Protein AF-A0A6M7W572-F1 (afdb_monomer_lite)

Sequence (128 aa):
MRFRAWISFLIFIGSYLPLSLILLAQNYDYSSIGNPICWAFWKPTCTIPFKNPWFATGIFLLCLVCFVLTLVLLAALRPYTPITVRSASHVPADLMNYSLPYVVSFMSIDYQDTGKFIGFLIFLAWMF

Structure (mmCIF, N/CA/C/O backbone):
data_AF-A0A6M7W572-F1
#
_entry.id   AF-A0A6M7W572-F1
#
loop_
_atom_site.group_PDB
_atom_site.id
_atom_site.type_symbol
_atom_site.label_atom_id
_atom_site.label_alt_id
_atom_site.label_comp_id
_atom_site.label_asym_id
_atom_site.label_entity_id
_atom_site.label_seq_id
_atom_site.pdbx_PDB_ins_code
_atom_site.Cartn_x
_atom_site.Cartn_y
_atom_site.Cartn_z
_atom_site.occupancy
_atom_site.B_iso_or_equiv
_atom_site.auth_seq_id
_atom_site.auth_comp_id
_atom_site.auth_asym_id
_atom_site.auth_atom_id
_atom_site.pdbx_PDB_model_num
ATOM 1 N N . MET A 1 1 ? -7.931 0.580 25.118 1.00 52.00 1 MET A N 1
ATOM 2 C CA . MET A 1 1 ? -7.537 -0.840 24.976 1.00 52.00 1 MET A CA 1
ATOM 3 C C . MET A 1 1 ? -6.015 -0.904 24.967 1.00 52.00 1 MET A C 1
ATOM 5 O O . MET A 1 1 ? -5.421 -0.139 24.222 1.00 52.00 1 MET A O 1
ATOM 9 N N . ARG A 1 2 ? -5.368 -1.723 25.808 1.00 51.56 2 ARG A N 1
ATOM 10 C CA . ARG A 1 2 ? -3.911 -1.938 25.728 1.00 51.56 2 ARG A CA 1
ATOM 11 C C . ARG A 1 2 ? -3.666 -3.180 24.877 1.00 51.56 2 ARG A C 1
ATOM 13 O O . ARG A 1 2 ? -3.792 -4.295 25.374 1.00 51.56 2 ARG A O 1
ATOM 20 N N . PHE A 1 3 ? -3.389 -2.991 23.590 1.00 66.25 3 PHE A N 1
ATOM 21 C CA . PHE A 1 3 ? -2.951 -4.093 22.738 1.00 66.25 3 PHE A CA 1
ATOM 22 C C . PHE A 1 3 ? -1.594 -4.606 23.235 1.00 66.25 3 PHE A C 1
ATOM 24 O O . PHE A 1 3 ? -0.748 -3.826 23.676 1.00 66.25 3 PHE A O 1
ATOM 31 N N . ARG A 1 4 ? -1.385 -5.928 23.197 1.00 83.19 4 ARG A N 1
ATOM 32 C CA . ARG A 1 4 ? -0.051 -6.506 23.429 1.00 83.19 4 ARG A CA 1
ATOM 33 C C . ARG A 1 4 ? 0.886 -5.946 22.355 1.00 83.19 4 ARG A C 1
ATOM 35 O O . ARG A 1 4 ? 0.474 -5.852 21.202 1.00 83.19 4 ARG A O 1
ATOM 42 N N . ALA A 1 5 ? 2.127 -5.617 22.716 1.00 85.44 5 ALA A N 1
ATOM 43 C CA . ALA A 1 5 ? 3.077 -4.934 21.828 1.00 85.44 5 ALA A CA 1
ATOM 44 C C . ALA A 1 5 ? 3.204 -5.588 20.434 1.00 85.44 5 ALA A C 1
ATOM 46 O O . ALA A 1 5 ? 3.224 -4.892 19.425 1.00 85.44 5 ALA A O 1
ATOM 47 N N . TRP A 1 6 ? 3.178 -6.923 20.372 1.00 86.44 6 TRP A N 1
ATOM 48 C CA . TRP A 1 6 ? 3.211 -7.689 19.122 1.00 86.44 6 TRP A CA 1
ATOM 49 C C . TRP A 1 6 ? 2.018 -7.440 18.192 1.00 86.44 6 TRP A C 1
ATOM 51 O O . TRP A 1 6 ? 2.184 -7.386 16.979 1.00 86.44 6 TRP A O 1
ATOM 61 N N . ILE A 1 7 ? 0.821 -7.257 18.752 1.00 86.50 7 ILE A N 1
ATOM 62 C CA . ILE A 1 7 ? -0.394 -6.983 17.975 1.00 86.50 7 ILE A CA 1
ATOM 63 C C . ILE A 1 7 ? -0.325 -5.563 17.414 1.00 86.50 7 ILE A C 1
ATOM 65 O O . ILE A 1 7 ? -0.605 -5.356 16.238 1.00 86.50 7 ILE A O 1
ATOM 69 N N . SER A 1 8 ? 0.119 -4.597 18.225 1.00 86.12 8 SER A N 1
ATOM 70 C CA . SER A 1 8 ? 0.339 -3.223 17.762 1.00 86.12 8 SER A CA 1
ATOM 71 C C . SER A 1 8 ? 1.349 -3.167 16.616 1.00 86.12 8 SER A C 1
ATOM 73 O O . SER A 1 8 ? 1.136 -2.440 15.653 1.00 86.12 8 SER A O 1
ATOM 75 N N . PHE A 1 9 ? 2.419 -3.962 16.691 1.00 89.06 9 PHE A N 1
ATOM 76 C CA . PHE A 1 9 ? 3.428 -4.049 15.637 1.00 89.06 9 PHE A CA 1
ATOM 77 C C . PHE A 1 9 ? 2.877 -4.657 14.337 1.00 89.06 9 PHE A C 1
ATOM 79 O O . PHE A 1 9 ? 3.126 -4.127 13.258 1.00 89.06 9 PHE A O 1
ATOM 86 N N . LEU A 1 10 ? 2.075 -5.723 14.434 1.00 88.62 10 LEU A N 1
ATOM 87 C CA . LEU A 1 10 ? 1.384 -6.329 13.288 1.00 88.62 10 LEU A CA 1
ATOM 88 C C . LEU A 1 10 ? 0.446 -5.339 12.586 1.00 88.62 10 LEU A C 1
ATOM 90 O O . LEU A 1 10 ? 0.495 -5.211 11.363 1.00 88.62 10 LEU A O 1
ATOM 94 N N . ILE A 1 11 ? -0.367 -4.617 13.362 1.00 89.06 11 ILE A N 1
ATOM 95 C CA . ILE A 1 11 ? -1.278 -3.588 12.839 1.00 89.06 11 ILE A CA 1
ATOM 96 C C . ILE A 1 11 ? -0.476 -2.461 12.185 1.00 89.06 11 ILE A C 1
ATOM 98 O O . ILE A 1 11 ? -0.818 -2.017 11.090 1.00 89.06 11 ILE A O 1
ATOM 102 N N . PHE A 1 12 ? 0.613 -2.031 12.829 1.00 90.19 12 PHE A N 1
ATOM 103 C CA . PHE A 1 12 ? 1.499 -1.003 12.298 1.00 90.19 12 PHE A CA 1
ATOM 104 C C . PHE A 1 12 ? 2.064 -1.415 10.937 1.00 90.19 12 PHE A C 1
ATOM 106 O O . PHE A 1 12 ? 1.848 -0.693 9.970 1.00 90.19 12 PHE A O 1
ATOM 113 N N . ILE A 1 13 ? 2.676 -2.597 10.808 1.00 91.81 13 ILE A N 1
ATOM 114 C CA . ILE A 1 13 ? 3.203 -3.085 9.520 1.00 91.81 13 ILE A CA 1
ATOM 115 C C . ILE A 1 13 ? 2.102 -3.196 8.461 1.00 91.81 13 ILE A C 1
ATOM 117 O O . ILE A 1 13 ? 2.304 -2.769 7.324 1.00 91.81 13 ILE A O 1
ATOM 121 N N . GLY A 1 14 ? 0.936 -3.739 8.823 1.00 90.19 14 GLY A N 1
ATOM 122 C CA . GLY A 1 14 ? -0.197 -3.849 7.902 1.00 90.19 14 GLY A CA 1
ATOM 123 C C . GLY A 1 14 ? -0.689 -2.488 7.395 1.00 90.19 14 GLY A C 1
ATOM 124 O O . GLY A 1 14 ? -1.082 -2.373 6.238 1.00 90.19 14 GLY A O 1
ATOM 125 N N . SER A 1 15 ? -0.607 -1.435 8.216 1.00 89.00 15 SER A N 1
ATOM 126 C CA . SER A 1 15 ? -1.035 -0.081 7.832 1.00 89.00 15 SER A CA 1
ATOM 127 C C . SER A 1 15 ? -0.161 0.577 6.753 1.00 89.00 15 SER A C 1
ATOM 129 O O . SER A 1 15 ? -0.635 1.473 6.059 1.00 89.00 15 SER A O 1
ATOM 131 N N . TYR A 1 16 ? 1.074 0.099 6.544 1.00 89.88 16 TYR A N 1
ATOM 132 C CA . TYR A 1 16 ? 1.969 0.573 5.474 1.00 89.88 16 TYR A CA 1
ATOM 133 C C . TYR A 1 16 ? 1.761 -0.138 4.130 1.00 89.88 16 TYR A C 1
ATOM 135 O O . TYR A 1 16 ? 2.508 0.115 3.184 1.00 89.88 16 TYR A O 1
ATOM 143 N N . LEU A 1 17 ? 0.737 -0.987 4.001 1.00 89.69 17 LEU A N 1
ATOM 144 C CA . LEU A 1 17 ? 0.346 -1.603 2.732 1.00 89.69 17 LEU A CA 1
ATOM 145 C C . LEU A 1 17 ? 0.228 -0.598 1.559 1.00 89.69 17 LEU A C 1
ATOM 147 O O . LEU A 1 17 ? 0.890 -0.847 0.548 1.00 89.69 17 LEU A O 1
ATOM 151 N N . PRO A 1 18 ? -0.514 0.529 1.651 1.00 86.31 18 PRO A N 1
ATOM 152 C CA . PRO A 1 18 ? -0.595 1.509 0.560 1.00 86.31 18 PRO A CA 1
ATOM 153 C C . PRO A 1 18 ? 0.778 2.008 0.109 1.00 86.31 18 PRO A C 1
ATOM 155 O O . PRO A 1 18 ? 1.067 2.068 -1.083 1.00 86.31 18 PRO A O 1
ATOM 158 N N . LEU A 1 19 ? 1.662 2.300 1.063 1.00 85.56 19 LEU A N 1
ATOM 159 C CA . LEU A 1 19 ? 3.019 2.747 0.772 1.00 85.56 19 LEU A CA 1
ATOM 160 C C . LEU A 1 19 ? 3.846 1.638 0.105 1.00 85.56 19 LEU A C 1
ATOM 162 O O . LEU A 1 19 ? 4.538 1.897 -0.878 1.00 85.56 19 LEU A O 1
ATOM 166 N N . SER A 1 20 ? 3.737 0.396 0.583 1.00 88.50 20 SER A N 1
ATOM 167 C CA . SER A 1 20 ? 4.415 -0.752 -0.033 1.00 88.50 20 SER A CA 1
ATOM 168 C C . SER A 1 20 ? 3.950 -1.005 -1.475 1.00 88.50 20 SER A C 1
ATOM 170 O O . SER A 1 20 ? 4.768 -1.339 -2.330 1.00 88.50 20 SER A O 1
ATOM 172 N N . LEU A 1 21 ? 2.665 -0.778 -1.767 1.00 88.75 21 LEU A N 1
ATOM 173 C CA . LEU A 1 21 ? 2.089 -0.893 -3.106 1.00 88.75 21 LEU A CA 1
ATOM 174 C C . LEU A 1 21 ? 2.623 0.200 -4.042 1.00 88.75 21 LEU A C 1
ATOM 176 O O . LEU A 1 21 ? 3.000 -0.093 -5.176 1.00 88.75 21 LEU A O 1
ATOM 180 N N . ILE A 1 22 ? 2.713 1.443 -3.559 1.00 86.94 22 ILE A N 1
ATOM 181 C CA . ILE A 1 22 ? 3.298 2.561 -4.312 1.00 86.94 22 ILE A CA 1
ATOM 182 C C . ILE A 1 22 ? 4.765 2.267 -4.653 1.00 86.94 22 ILE A C 1
ATOM 184 O O . ILE A 1 22 ? 5.175 2.429 -5.802 1.00 86.94 22 ILE A O 1
ATOM 188 N N . LEU A 1 23 ? 5.554 1.790 -3.685 1.00 85.25 23 LEU A N 1
ATOM 189 C CA . LEU A 1 23 ? 6.956 1.422 -3.912 1.00 85.25 23 LEU A CA 1
ATOM 190 C C . LEU A 1 23 ? 7.098 0.257 -4.899 1.00 85.25 23 LEU A C 1
ATOM 192 O O . LEU A 1 23 ? 7.996 0.277 -5.740 1.00 85.25 23 LEU A O 1
ATOM 196 N N . LEU A 1 24 ? 6.206 -0.736 -4.832 1.00 85.94 24 LEU A N 1
ATOM 197 C CA . LEU A 1 24 ? 6.180 -1.849 -5.781 1.00 85.94 24 LEU A CA 1
ATOM 198 C C . LEU A 1 24 ? 5.931 -1.353 -7.211 1.00 85.94 24 LEU A C 1
ATOM 200 O O . LEU A 1 24 ? 6.652 -1.747 -8.127 1.00 85.94 24 LEU A O 1
ATOM 204 N N . ALA A 1 25 ? 4.960 -0.455 -7.391 1.00 85.31 25 ALA A N 1
ATOM 205 C CA . ALA A 1 25 ? 4.639 0.131 -8.689 1.00 85.31 25 ALA A CA 1
ATOM 206 C C . ALA A 1 25 ? 5.768 1.023 -9.235 1.00 85.31 25 ALA A C 1
ATOM 208 O O . ALA A 1 25 ? 6.043 0.997 -10.434 1.00 85.31 25 ALA A O 1
ATOM 209 N N . GLN A 1 26 ? 6.460 1.773 -8.374 1.00 82.31 26 GLN A N 1
ATOM 210 C CA . GLN A 1 26 ? 7.621 2.583 -8.770 1.00 82.31 26 GLN A CA 1
ATOM 211 C C . GLN A 1 26 ? 8.856 1.737 -9.115 1.00 82.31 26 GLN A C 1
ATOM 213 O O . GLN A 1 26 ? 9.671 2.137 -9.945 1.00 82.31 26 GLN A O 1
ATOM 218 N N . ASN A 1 27 ? 9.017 0.572 -8.484 1.00 83.56 27 ASN A N 1
ATOM 219 C CA . ASN A 1 27 ? 10.155 -0.322 -8.715 1.00 83.56 27 ASN A CA 1
ATOM 220 C C . ASN A 1 27 ? 10.008 -1.181 -9.984 1.00 83.56 27 ASN A C 1
ATOM 222 O O . ASN A 1 27 ? 10.957 -1.871 -10.369 1.00 83.56 27 ASN A O 1
ATOM 226 N N . TYR A 1 28 ? 8.829 -1.166 -10.608 1.00 81.50 28 TYR A N 1
ATOM 227 C CA . TYR A 1 28 ? 8.569 -1.862 -11.859 1.00 81.50 28 TYR A CA 1
ATOM 228 C C . TYR A 1 28 ? 9.347 -1.216 -13.013 1.00 81.50 28 TYR A C 1
ATOM 230 O O . TYR A 1 28 ? 9.378 0.008 -13.156 1.00 81.50 28 TYR A O 1
ATOM 238 N N . ASP A 1 29 ? 10.000 -2.035 -13.833 1.00 77.19 29 ASP A N 1
ATOM 239 C CA . ASP A 1 29 ? 10.724 -1.558 -15.007 1.00 77.19 29 ASP A CA 1
ATOM 240 C C . ASP A 1 29 ? 9.791 -1.473 -16.222 1.00 77.19 29 ASP A C 1
ATOM 242 O O . ASP A 1 29 ? 9.542 -2.449 -16.933 1.00 77.19 29 ASP A O 1
ATOM 246 N N . TYR A 1 30 ? 9.284 -0.265 -16.467 1.00 73.44 30 TYR A N 1
ATOM 247 C CA . TYR A 1 30 ? 8.365 0.038 -17.566 1.00 73.44 30 TYR A CA 1
ATOM 248 C C . TYR A 1 30 ? 8.996 -0.117 -18.955 1.00 73.44 30 TYR A C 1
ATOM 250 O O . TYR A 1 30 ? 8.264 -0.277 -19.931 1.00 73.44 30 TYR A O 1
ATOM 258 N N . SER A 1 31 ? 10.331 -0.148 -19.062 1.00 69.62 31 SER A N 1
ATOM 259 C CA . SER A 1 31 ? 11.018 -0.401 -20.337 1.00 69.62 31 SER A CA 1
ATOM 260 C C . SER A 1 31 ? 10.865 -1.851 -20.822 1.00 69.62 31 SER A C 1
ATOM 262 O O . SER A 1 31 ? 10.992 -2.128 -22.014 1.00 69.62 31 SER A O 1
ATOM 264 N N . SER A 1 32 ? 10.509 -2.768 -19.915 1.00 64.19 32 SER A N 1
ATOM 265 C CA . SER A 1 32 ? 10.387 -4.207 -20.170 1.00 64.19 32 SER A CA 1
ATOM 266 C C . SER A 1 32 ? 8.938 -4.698 -20.321 1.00 64.19 32 SER A C 1
ATOM 268 O O . SER A 1 32 ? 8.707 -5.906 -20.338 1.00 64.19 32 SER A O 1
ATOM 270 N N . ILE A 1 33 ? 7.954 -3.799 -20.474 1.00 64.31 33 ILE A N 1
ATOM 271 C CA . ILE A 1 33 ? 6.517 -4.136 -20.608 1.00 64.31 33 ILE A CA 1
ATOM 272 C C . ILE A 1 33 ? 6.198 -5.064 -21.795 1.00 64.31 33 ILE A C 1
ATOM 274 O O . ILE A 1 33 ? 5.188 -5.762 -21.767 1.00 64.31 33 ILE A O 1
ATOM 278 N N . GLY A 1 34 ? 7.054 -5.101 -22.819 1.00 59.69 34 GLY A N 1
ATOM 279 C CA . GLY A 1 34 ? 6.897 -5.979 -23.985 1.00 59.69 34 GLY A CA 1
ATOM 280 C C . GLY A 1 34 ? 7.551 -7.361 -23.861 1.00 59.69 34 GLY A C 1
ATOM 281 O O . GLY A 1 34 ? 7.388 -8.182 -24.761 1.00 59.69 34 GLY A O 1
ATOM 282 N N . ASN A 1 35 ? 8.298 -7.632 -22.786 1.00 65.00 35 ASN A N 1
ATOM 283 C CA . ASN A 1 35 ? 9.009 -8.898 -22.613 1.00 65.00 35 ASN A CA 1
ATOM 284 C C . ASN A 1 35 ? 8.109 -9.962 -21.959 1.00 65.00 35 ASN A C 1
ATOM 286 O O . ASN A 1 35 ? 7.261 -9.632 -21.125 1.00 65.00 35 ASN A O 1
ATOM 290 N N . PRO A 1 36 ? 8.278 -11.253 -22.301 1.00 63.91 36 PRO A N 1
ATOM 291 C CA . PRO A 1 36 ? 7.476 -12.320 -21.717 1.00 63.91 36 PRO A CA 1
ATOM 292 C C . PRO A 1 36 ? 7.671 -12.377 -20.198 1.00 63.91 36 PRO A C 1
ATOM 294 O O . PRO A 1 36 ? 8.789 -12.514 -19.699 1.00 63.91 36 PRO A O 1
ATOM 297 N N . ILE A 1 37 ? 6.557 -12.303 -19.463 1.00 63.22 37 ILE A N 1
ATOM 298 C CA . ILE A 1 37 ? 6.529 -12.422 -18.003 1.00 63.22 37 ILE A CA 1
ATOM 299 C C . ILE A 1 37 ? 7.010 -13.828 -17.637 1.00 63.22 37 ILE A C 1
ATOM 301 O O . ILE A 1 37 ? 6.308 -14.819 -17.836 1.00 63.22 37 ILE A O 1
ATOM 305 N N . CYS A 1 38 ? 8.218 -13.925 -17.094 1.00 64.00 38 CYS A N 1
ATOM 306 C CA . CYS A 1 38 ? 8.805 -15.204 -16.735 1.00 64.00 38 CYS A CA 1
ATOM 307 C C . CYS A 1 38 ? 8.606 -15.468 -15.235 1.00 64.00 38 CYS A C 1
ATOM 309 O O . CYS A 1 38 ? 9.227 -14.834 -14.389 1.00 64.00 38 CYS A O 1
ATOM 311 N N . TRP A 1 39 ? 7.727 -16.416 -14.900 1.00 59.38 39 TRP A N 1
ATOM 312 C CA . TRP A 1 39 ? 7.444 -16.844 -13.516 1.00 59.38 39 TRP A CA 1
ATOM 313 C C . TRP A 1 39 ? 8.503 -17.793 -12.928 1.00 59.38 39 TRP A C 1
ATOM 315 O O . TRP A 1 39 ? 8.416 -18.199 -11.770 1.00 59.38 39 TRP A O 1
ATOM 325 N N . ALA A 1 40 ? 9.507 -18.182 -13.716 1.00 60.16 40 ALA A N 1
ATOM 326 C CA . ALA A 1 40 ? 10.531 -19.126 -13.291 1.00 60.16 40 ALA A CA 1
ATOM 327 C C . ALA A 1 40 ? 11.653 -18.414 -12.517 1.00 60.16 40 ALA A C 1
ATOM 329 O O . ALA A 1 40 ? 12.706 -18.122 -13.078 1.00 60.16 40 ALA A O 1
ATOM 330 N N . PHE A 1 41 ? 11.449 -18.216 -11.209 1.00 57.50 41 PHE A N 1
ATOM 331 C CA . PHE A 1 41 ? 12.439 -17.661 -10.266 1.00 57.50 41 PHE A CA 1
ATOM 332 C C . PHE A 1 41 ? 13.804 -18.385 -10.266 1.00 57.50 41 PHE A C 1
ATOM 334 O O . PHE A 1 41 ? 14.786 -17.845 -9.771 1.00 57.50 41 PHE A O 1
ATOM 341 N N . TRP A 1 42 ? 13.870 -19.603 -10.819 1.00 57.25 42 TRP A N 1
ATOM 342 C CA . TRP A 1 42 ? 15.060 -20.460 -10.848 1.00 57.25 42 TRP A CA 1
ATOM 343 C C . TRP A 1 42 ? 15.844 -20.459 -12.168 1.00 57.25 42 TRP A C 1
ATOM 345 O O . TRP A 1 42 ? 16.892 -21.104 -12.234 1.00 57.25 42 TRP A O 1
ATOM 355 N N . LYS A 1 43 ? 15.371 -19.791 -13.232 1.00 56.09 43 LYS A N 1
ATOM 356 C CA . LYS A 1 43 ? 16.091 -19.770 -14.518 1.00 56.09 43 LYS A CA 1
ATOM 357 C C . LYS A 1 43 ? 16.955 -18.507 -14.659 1.00 56.09 43 LYS A C 1
ATOM 359 O O . LYS A 1 43 ? 16.412 -17.409 -14.598 1.00 56.09 43 LYS A O 1
ATOM 364 N N . PRO A 1 44 ? 18.266 -18.641 -14.940 1.00 57.53 44 PRO A N 1
ATOM 365 C CA . PRO A 1 44 ? 19.201 -17.511 -15.003 1.00 57.53 44 PRO A CA 1
ATOM 366 C C . PRO A 1 44 ? 19.011 -16.594 -16.224 1.00 57.53 44 PRO A C 1
ATOM 368 O O . PRO A 1 44 ? 19.616 -15.532 -16.285 1.00 57.53 44 PRO A O 1
ATOM 371 N N . THR A 1 45 ? 18.188 -16.981 -17.203 1.00 55.34 45 THR A N 1
ATOM 372 C CA . THR A 1 45 ? 17.961 -16.222 -18.447 1.00 55.34 45 THR A CA 1
ATOM 373 C C . THR A 1 45 ? 16.701 -15.356 -18.424 1.00 55.34 45 THR A C 1
ATOM 375 O O . THR A 1 45 ? 16.377 -14.733 -19.430 1.00 55.34 45 THR A O 1
ATOM 378 N N . CYS A 1 46 ? 15.972 -15.328 -17.306 1.00 61.34 46 CYS A N 1
ATOM 379 C CA . CYS A 1 46 ? 14.720 -14.596 -17.174 1.00 61.34 46 CYS A CA 1
ATOM 380 C C . CYS A 1 46 ? 14.854 -13.466 -16.155 1.00 61.34 46 CYS A C 1
ATOM 382 O O . CYS A 1 46 ? 14.970 -13.708 -14.954 1.00 61.34 46 CYS A O 1
ATOM 384 N N . THR A 1 47 ? 14.810 -12.226 -16.631 1.00 62.12 47 THR A N 1
ATOM 385 C CA . THR A 1 47 ? 14.817 -11.037 -15.782 1.00 62.12 47 THR A CA 1
ATOM 386 C C . THR A 1 47 ? 13.389 -10.705 -15.357 1.00 62.12 47 THR A C 1
ATOM 388 O O . THR A 1 47 ? 12.502 -10.480 -16.176 1.00 62.12 47 THR A O 1
ATOM 391 N N . ILE A 1 48 ? 13.145 -10.700 -14.048 1.00 65.19 48 ILE A N 1
ATOM 392 C CA . ILE A 1 48 ? 11.893 -10.190 -13.486 1.00 65.19 48 ILE A CA 1
ATOM 393 C C . ILE A 1 48 ? 11.895 -8.664 -13.706 1.00 65.19 48 ILE A C 1
ATOM 395 O O . ILE A 1 48 ? 12.919 -8.045 -13.413 1.00 65.19 48 ILE A O 1
ATOM 399 N N . PRO A 1 49 ? 10.799 -8.039 -14.184 1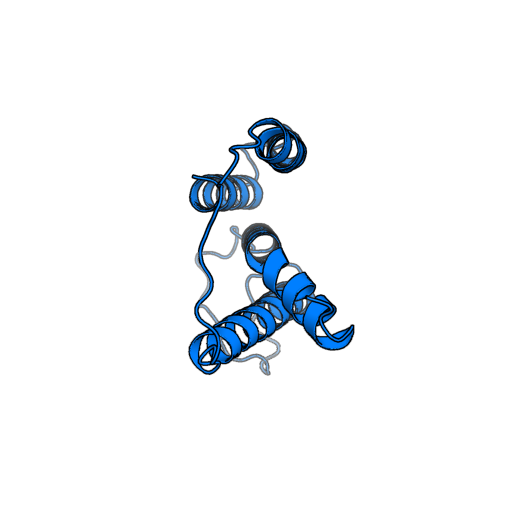.00 66.19 49 PRO A N 1
ATOM 400 C CA . PRO A 1 49 ? 10.731 -6.604 -14.497 1.00 66.19 49 PRO A CA 1
ATOM 401 C C . PRO A 1 49 ? 10.642 -5.726 -13.232 1.00 66.19 49 PRO A C 1
ATOM 403 O O . PRO A 1 49 ? 9.802 -4.839 -13.116 1.00 66.19 49 PRO A O 1
ATOM 406 N N . PHE A 1 50 ? 11.502 -5.984 -12.250 1.00 68.94 50 PHE A N 1
ATOM 407 C CA . PHE A 1 50 ? 11.682 -5.175 -11.053 1.00 68.94 50 PHE A CA 1
ATOM 408 C C . PHE A 1 50 ? 13.161 -4.839 -10.920 1.00 68.94 50 PHE A C 1
ATOM 410 O O . PHE A 1 50 ? 14.000 -5.737 -10.967 1.00 68.94 50 PHE A O 1
ATOM 417 N N . LYS A 1 51 ? 13.485 -3.565 -10.675 1.00 69.00 51 LYS A N 1
ATOM 418 C CA . LYS A 1 51 ? 14.881 -3.135 -10.465 1.00 69.00 51 LYS A CA 1
ATOM 419 C C . LYS A 1 51 ? 15.511 -3.847 -9.261 1.00 69.00 51 LYS A C 1
ATOM 421 O O . LYS A 1 51 ? 16.677 -4.216 -9.295 1.00 69.00 51 LYS A O 1
ATOM 426 N N . ASN A 1 52 ? 14.708 -4.083 -8.220 1.00 73.25 52 ASN A N 1
ATOM 427 C CA . ASN A 1 52 ? 15.060 -4.889 -7.049 1.00 73.25 52 ASN A CA 1
ATOM 428 C C . ASN A 1 52 ? 13.904 -5.839 -6.686 1.00 73.25 52 ASN A C 1
ATOM 430 O O . ASN A 1 52 ? 13.034 -5.449 -5.897 1.00 73.25 52 ASN A O 1
ATOM 434 N N . PRO A 1 53 ? 13.849 -7.063 -7.245 1.00 72.56 53 PRO A N 1
ATOM 435 C CA . PRO A 1 53 ? 12.707 -7.956 -7.063 1.00 72.56 53 PRO A CA 1
ATOM 436 C C . PRO A 1 53 ? 12.555 -8.393 -5.605 1.00 72.56 53 PRO A C 1
ATOM 438 O O . PRO A 1 53 ? 11.443 -8.391 -5.090 1.00 72.56 53 PRO A O 1
ATOM 441 N N . TRP A 1 54 ? 13.659 -8.691 -4.913 1.00 76.88 54 TRP A N 1
ATOM 442 C CA . TRP A 1 54 ? 13.628 -9.201 -3.539 1.00 76.88 54 TRP A CA 1
ATOM 443 C C . TRP A 1 54 ? 13.014 -8.209 -2.541 1.00 76.88 54 TRP A C 1
ATOM 445 O O . TRP A 1 54 ? 12.095 -8.555 -1.805 1.00 76.88 54 TRP A O 1
ATOM 455 N N . PHE A 1 55 ? 13.481 -6.957 -2.542 1.00 82.25 55 PHE A N 1
ATOM 456 C CA . PHE A 1 55 ? 13.040 -5.955 -1.568 1.00 82.25 55 PHE A CA 1
ATOM 457 C C . PHE A 1 55 ? 11.605 -5.486 -1.805 1.00 82.25 55 PHE A C 1
ATOM 459 O O . PHE A 1 55 ? 10.817 -5.436 -0.862 1.00 82.25 55 PHE A O 1
ATOM 466 N N . ALA A 1 56 ? 11.247 -5.168 -3.053 1.00 81.56 56 ALA A N 1
ATOM 467 C CA . ALA A 1 56 ? 9.918 -4.641 -3.347 1.00 81.56 56 ALA A CA 1
ATOM 468 C C . ALA A 1 56 ? 8.826 -5.694 -3.139 1.00 81.56 56 ALA A C 1
ATOM 470 O O . ALA A 1 56 ? 7.810 -5.408 -2.507 1.00 81.56 56 ALA A O 1
ATOM 471 N N . THR A 1 57 ? 9.049 -6.927 -3.607 1.00 83.81 57 THR A N 1
ATOM 472 C CA . THR A 1 57 ? 8.074 -8.006 -3.401 1.00 83.81 57 THR A CA 1
ATOM 473 C C . THR A 1 57 ? 8.039 -8.459 -1.945 1.00 83.81 57 THR A C 1
ATOM 475 O O . THR A 1 57 ? 6.953 -8.675 -1.416 1.00 83.81 57 THR A O 1
ATOM 478 N N . GLY A 1 58 ? 9.188 -8.523 -1.262 1.00 89.44 58 GLY A N 1
ATOM 479 C CA . GLY A 1 58 ? 9.268 -8.927 0.140 1.00 89.44 58 GLY A CA 1
ATOM 480 C C . GLY A 1 58 ? 8.503 -7.993 1.079 1.00 89.44 58 GLY A C 1
ATOM 481 O O . GLY A 1 58 ? 7.694 -8.465 1.877 1.00 89.44 58 GLY A O 1
ATOM 482 N N . ILE A 1 59 ? 8.704 -6.675 0.961 1.00 88.94 59 ILE A N 1
ATOM 483 C CA . ILE A 1 59 ? 8.013 -5.687 1.810 1.00 88.94 59 ILE A CA 1
ATOM 484 C C . ILE A 1 59 ? 6.509 -5.683 1.521 1.00 88.94 59 ILE A C 1
ATOM 486 O O . ILE A 1 59 ? 5.712 -5.696 2.458 1.00 88.94 59 ILE A O 1
ATOM 490 N N . PHE A 1 60 ? 6.116 -5.722 0.245 1.00 90.88 60 PHE A N 1
ATOM 491 C CA . PHE A 1 60 ? 4.705 -5.781 -0.133 1.00 90.88 60 PHE A CA 1
ATOM 492 C C . PHE A 1 60 ? 4.013 -7.027 0.434 1.00 90.88 60 PHE A C 1
ATOM 494 O O . PHE A 1 60 ? 2.952 -6.924 1.048 1.00 90.88 60 PHE A O 1
ATOM 501 N N . LEU A 1 61 ? 4.630 -8.201 0.282 1.00 92.38 61 LEU A N 1
ATOM 502 C CA . LEU A 1 61 ? 4.061 -9.469 0.736 1.00 92.38 61 LEU A CA 1
ATOM 503 C C . LEU A 1 61 ? 3.997 -9.531 2.269 1.00 92.38 61 LEU A C 1
ATOM 505 O O . LEU A 1 61 ? 2.993 -9.979 2.821 1.00 92.38 61 LEU A O 1
ATOM 509 N N . LEU A 1 62 ? 5.008 -8.999 2.963 1.00 93.94 62 LEU A N 1
ATOM 510 C CA . LEU A 1 62 ? 4.993 -8.852 4.419 1.00 93.94 62 LEU A CA 1
ATOM 511 C C . LEU A 1 62 ? 3.821 -7.973 4.887 1.00 93.94 62 LEU A C 1
ATOM 513 O O . LEU A 1 62 ? 3.039 -8.400 5.739 1.00 93.94 62 LEU A O 1
ATOM 517 N N . CYS A 1 63 ? 3.660 -6.778 4.308 1.00 93.00 63 CYS A N 1
ATOM 518 C CA . CYS A 1 63 ? 2.549 -5.880 4.632 1.00 93.00 63 CYS A CA 1
ATOM 519 C C . CYS A 1 63 ? 1.187 -6.517 4.320 1.00 93.00 63 CYS A C 1
ATOM 521 O O . CYS A 1 63 ? 0.269 -6.415 5.137 1.00 93.00 63 CYS A O 1
ATOM 523 N N . LEU A 1 64 ? 1.067 -7.224 3.191 1.00 94.19 64 LEU A N 1
ATOM 524 C CA . LEU A 1 64 ? -0.150 -7.928 2.784 1.00 94.19 64 LEU A CA 1
ATOM 525 C C . LEU A 1 64 ? -0.544 -9.009 3.793 1.00 94.19 64 LEU A C 1
ATOM 527 O O . LEU A 1 64 ? -1.695 -9.053 4.227 1.00 94.19 64 LEU A O 1
ATOM 531 N N . VAL A 1 65 ? 0.406 -9.847 4.214 1.00 95.06 65 VAL A N 1
ATOM 532 C CA . VAL A 1 65 ? 0.157 -10.898 5.209 1.00 95.06 65 VAL A CA 1
ATOM 533 C C . VAL A 1 65 ? -0.271 -10.288 6.543 1.00 95.06 65 VAL A C 1
ATOM 535 O O . VAL A 1 65 ? -1.271 -10.720 7.116 1.00 95.06 65 VAL A O 1
ATOM 538 N N . CYS A 1 66 ? 0.423 -9.253 7.027 1.00 93.31 66 CYS A N 1
ATOM 539 C CA . CYS A 1 66 ? 0.058 -8.578 8.276 1.00 93.31 66 CYS A CA 1
ATOM 540 C C . CYS A 1 66 ? -1.336 -7.933 8.209 1.00 93.31 66 CYS A C 1
ATOM 542 O O . CYS A 1 66 ? -2.111 -8.031 9.166 1.00 93.31 66 CYS A O 1
ATOM 544 N N . PHE A 1 67 ? -1.678 -7.312 7.079 1.00 92.88 67 PHE A N 1
ATOM 545 C CA . PHE A 1 67 ? -2.988 -6.708 6.855 1.00 92.88 67 PHE A CA 1
ATOM 546 C C . PHE A 1 67 ? -4.108 -7.757 6.842 1.00 92.88 67 PHE A C 1
ATOM 548 O O . PHE A 1 67 ? -5.079 -7.627 7.591 1.00 92.88 67 PHE A O 1
ATOM 555 N N . VAL A 1 68 ? -3.945 -8.840 6.074 1.00 94.31 68 VAL A N 1
ATOM 556 C CA . VAL A 1 68 ? -4.927 -9.935 6.006 1.00 94.31 68 VAL A CA 1
ATOM 557 C C . VAL A 1 68 ? -5.111 -10.590 7.373 1.00 94.31 68 VAL A C 1
ATOM 559 O O . VAL A 1 68 ? -6.247 -10.783 7.802 1.00 94.31 68 VAL A O 1
ATOM 562 N N . LEU A 1 69 ? -4.025 -10.870 8.100 1.00 92.56 69 LEU A N 1
ATOM 563 C CA . LEU A 1 69 ? -4.107 -11.403 9.464 1.00 92.56 69 LEU A CA 1
ATOM 564 C C . LEU A 1 69 ? -4.895 -10.471 10.390 1.00 92.56 69 LEU A C 1
ATOM 566 O O . LEU A 1 69 ? -5.724 -10.939 11.167 1.00 92.56 69 LEU A O 1
ATOM 570 N N . THR A 1 70 ? -4.675 -9.159 10.286 1.00 90.31 70 THR A N 1
ATOM 571 C CA . THR A 1 70 ? -5.398 -8.162 11.087 1.00 90.31 70 THR A CA 1
ATOM 572 C C . THR A 1 70 ? -6.895 -8.173 10.774 1.00 90.31 70 THR A C 1
ATOM 574 O O . THR A 1 70 ? -7.708 -8.183 11.700 1.00 90.31 70 THR A O 1
ATOM 577 N N . LEU A 1 71 ? -7.274 -8.238 9.493 1.00 91.06 71 LEU A N 1
ATOM 578 C CA . LEU A 1 71 ? -8.677 -8.331 9.077 1.00 91.06 71 LEU A CA 1
ATOM 579 C C . LEU A 1 71 ? -9.336 -9.632 9.545 1.00 91.06 71 LEU A C 1
ATOM 581 O O . LEU A 1 71 ? -10.445 -9.597 10.076 1.00 91.06 71 LEU A O 1
ATOM 585 N N . VAL A 1 72 ? -8.653 -10.769 9.391 1.00 92.12 72 VAL A N 1
ATOM 586 C CA . VAL A 1 72 ? -9.155 -12.080 9.830 1.00 92.12 72 VAL A CA 1
ATOM 587 C C . VAL A 1 72 ? -9.359 -12.101 11.341 1.00 92.12 72 VAL A C 1
ATOM 589 O O . VAL A 1 72 ? -10.402 -12.552 11.810 1.00 92.12 72 VAL A O 1
ATOM 592 N N . LEU A 1 73 ? -8.403 -11.574 12.111 1.00 88.19 73 LEU A N 1
ATOM 593 C CA . LEU A 1 73 ? -8.532 -11.460 13.563 1.00 88.19 73 LEU A CA 1
ATOM 594 C C . LEU A 1 73 ? -9.725 -10.584 13.945 1.00 88.19 73 LEU A C 1
ATOM 596 O O . LEU A 1 73 ? -10.519 -10.982 14.793 1.00 88.19 73 LEU A O 1
ATOM 600 N N . LEU A 1 74 ? -9.889 -9.425 13.304 1.00 86.88 74 LEU A N 1
ATOM 601 C CA . LEU A 1 74 ? -11.004 -8.529 13.596 1.00 86.88 74 LEU A CA 1
ATOM 602 C C . LEU A 1 74 ? -12.360 -9.160 13.248 1.00 86.88 74 LEU A C 1
ATOM 604 O O . LEU A 1 74 ? -13.310 -9.010 14.010 1.00 86.88 74 LEU A O 1
ATOM 608 N N . ALA A 1 75 ? -12.440 -9.899 12.140 1.00 88.00 75 ALA A N 1
ATOM 609 C CA . ALA A 1 75 ? -13.652 -10.598 11.721 1.00 88.00 75 ALA A CA 1
ATOM 610 C C . ALA A 1 75 ? -13.986 -11.810 12.612 1.00 88.00 75 ALA A C 1
ATOM 612 O O . ALA A 1 75 ? -15.159 -12.117 12.830 1.00 88.00 75 ALA A O 1
ATOM 613 N N . ALA A 1 76 ? -12.972 -12.504 13.136 1.00 88.56 76 ALA A N 1
ATOM 614 C CA . ALA A 1 76 ? -13.154 -13.658 14.015 1.00 88.56 76 ALA A CA 1
ATOM 615 C C . ALA A 1 76 ? -13.534 -13.257 15.450 1.00 88.56 76 ALA A C 1
ATOM 617 O O . ALA A 1 76 ? -14.236 -13.998 16.145 1.00 88.56 76 ALA A O 1
ATOM 618 N N . LEU A 1 77 ? -13.077 -12.090 15.911 1.00 84.94 77 LEU A N 1
ATOM 619 C CA . LEU A 1 77 ? -13.361 -11.594 17.252 1.00 84.94 77 LEU A CA 1
ATOM 620 C C . LEU A 1 77 ? -14.802 -11.081 17.339 1.00 84.94 77 LEU A C 1
ATOM 622 O O . LEU A 1 77 ? -15.138 -10.019 16.825 1.00 84.94 77 LEU A O 1
ATOM 626 N N . ARG A 1 78 ? -15.655 -11.808 18.066 1.00 77.56 78 ARG A N 1
ATOM 627 C CA . ARG A 1 78 ? -16.974 -11.312 18.478 1.00 77.56 78 ARG A CA 1
ATOM 628 C C . ARG A 1 78 ? -16.849 -10.576 19.815 1.00 77.56 78 ARG A C 1
ATOM 630 O O . ARG A 1 78 ? -16.525 -11.218 20.817 1.00 77.56 78 ARG A O 1
ATOM 637 N N . PRO A 1 79 ? -17.087 -9.254 19.871 1.00 76.44 79 PRO A N 1
ATOM 638 C CA . PRO A 1 79 ? -17.073 -8.539 21.137 1.00 76.44 79 PRO A CA 1
ATOM 639 C C . PRO A 1 79 ? -18.256 -8.982 22.008 1.00 76.44 79 PRO A C 1
ATOM 641 O O . PRO A 1 79 ? -19.404 -8.937 21.576 1.00 76.44 79 PRO A O 1
ATOM 644 N N . TYR A 1 80 ? -17.972 -9.399 23.245 1.00 72.81 80 TYR A N 1
ATOM 645 C CA . TYR A 1 80 ? -18.990 -9.827 24.217 1.00 72.81 80 TYR A CA 1
ATOM 646 C C . TYR A 1 80 ? -19.735 -8.656 24.874 1.00 72.81 80 TYR A C 1
ATOM 648 O O . TYR A 1 80 ? -20.826 -8.833 25.405 1.00 72.81 80 TYR A O 1
ATOM 656 N N . THR A 1 81 ? -19.151 -7.457 24.856 1.00 80.69 81 THR A N 1
ATOM 657 C CA . THR A 1 81 ? -19.716 -6.259 25.483 1.00 80.69 81 THR A CA 1
ATOM 658 C C . THR A 1 81 ? -20.276 -5.311 24.424 1.00 80.69 81 THR A C 1
ATOM 660 O O . THR A 1 81 ? -19.529 -4.943 23.511 1.00 80.69 81 THR A O 1
ATOM 663 N N . PRO A 1 82 ? -21.535 -4.856 24.546 1.00 79.25 82 PRO A N 1
ATOM 664 C CA . PRO A 1 82 ? -22.087 -3.858 23.641 1.00 79.25 82 PRO A CA 1
ATOM 665 C C . PRO A 1 82 ? -21.354 -2.523 23.826 1.00 79.25 82 PRO A C 1
ATOM 667 O O . PRO A 1 82 ? -21.313 -1.962 24.921 1.00 79.25 82 PRO A O 1
ATOM 670 N N . ILE A 1 83 ? -20.758 -2.015 22.747 1.00 80.62 83 ILE A N 1
ATOM 671 C CA . ILE A 1 83 ? -20.072 -0.721 22.727 1.00 80.62 83 ILE A CA 1
ATOM 672 C C . ILE A 1 83 ? -21.074 0.323 22.232 1.00 80.62 83 ILE A C 1
ATOM 674 O O . ILE A 1 83 ? -21.575 0.224 21.116 1.00 80.62 83 ILE A O 1
ATOM 678 N N . THR A 1 84 ? -21.371 1.326 23.056 1.00 85.56 84 THR A N 1
ATOM 679 C CA . THR A 1 84 ? -22.196 2.479 22.668 1.00 85.56 84 THR A CA 1
ATOM 680 C C . THR A 1 84 ? -21.290 3.642 22.275 1.00 85.56 84 THR A C 1
ATOM 682 O O . THR A 1 84 ? -20.549 4.173 23.104 1.00 85.56 84 THR A O 1
ATOM 685 N N . VAL A 1 85 ? -21.337 4.042 21.002 1.00 85.12 85 VAL A N 1
ATOM 686 C CA . VAL A 1 85 ? -20.619 5.227 20.509 1.00 85.12 85 VAL A CA 1
ATOM 687 C C . VAL A 1 85 ? -21.303 6.467 21.083 1.00 85.12 85 VAL A C 1
ATOM 689 O O . VAL A 1 85 ? -22.449 6.751 20.749 1.00 85.12 85 VAL A O 1
ATOM 692 N N . ARG A 1 86 ? -20.622 7.186 21.984 1.00 88.50 86 ARG A N 1
ATOM 693 C CA . ARG A 1 86 ? -21.172 8.399 22.620 1.00 88.50 86 ARG A CA 1
ATOM 694 C C . ARG A 1 86 ? -20.937 9.665 21.808 1.00 88.50 86 ARG A C 1
ATOM 696 O O . ARG A 1 86 ? -21.748 10.581 21.868 1.00 88.50 86 ARG A O 1
ATOM 703 N N . SER A 1 87 ? -19.836 9.723 21.070 1.00 85.94 87 SER A N 1
ATOM 704 C CA . SER A 1 87 ? -19.494 10.855 20.219 1.00 85.94 87 SER A CA 1
ATOM 705 C C . SER A 1 87 ? -18.483 10.430 19.160 1.00 85.94 87 SER A C 1
ATOM 707 O O . SER A 1 87 ? -17.632 9.572 19.397 1.00 85.94 87 SER A O 1
ATOM 709 N N . ALA A 1 88 ? -18.585 11.046 17.990 1.00 83.81 88 ALA A N 1
ATOM 710 C CA . ALA A 1 88 ? -17.564 11.028 16.958 1.00 83.81 88 ALA A CA 1
ATOM 711 C C . ALA A 1 88 ? -17.251 12.492 16.644 1.00 83.81 88 ALA A C 1
ATOM 713 O O . ALA A 1 88 ? -18.160 13.265 16.348 1.00 83.81 88 ALA A O 1
ATOM 714 N N . SER A 1 89 ? -15.987 12.883 16.779 1.00 81.38 89 SER A N 1
ATOM 715 C CA . SER A 1 89 ? -15.528 14.224 16.421 1.00 81.38 89 SER A CA 1
ATOM 716 C C . SER A 1 89 ? -14.719 14.132 15.140 1.00 81.38 89 SER A C 1
ATOM 718 O O . SER A 1 89 ? -13.839 13.279 15.024 1.00 81.38 89 SER A O 1
ATOM 720 N N . HIS A 1 90 ? -15.020 15.002 14.184 1.00 77.00 90 HIS A N 1
ATOM 721 C CA . HIS A 1 90 ? -14.241 15.113 12.963 1.00 77.00 90 HIS A CA 1
ATOM 722 C C . HIS A 1 90 ? -13.011 15.985 13.238 1.00 77.00 90 HIS A C 1
ATOM 724 O O . HIS A 1 90 ? -13.155 17.156 13.587 1.00 77.00 90 HIS A O 1
ATOM 730 N N . VAL A 1 91 ? -11.808 15.433 13.064 1.00 79.81 91 VAL A N 1
ATOM 731 C CA . VAL A 1 91 ? -10.543 16.169 13.224 1.00 79.81 91 VAL A CA 1
ATOM 732 C C . VAL A 1 91 ? -9.899 16.346 11.841 1.00 79.81 91 VAL A C 1
ATOM 734 O O . VAL A 1 91 ? -9.070 15.535 11.434 1.00 79.81 91 VAL A O 1
ATOM 737 N N . PRO A 1 92 ? -10.284 17.387 11.072 1.00 72.25 92 PRO A N 1
ATOM 738 C CA . PRO A 1 92 ? -9.788 17.586 9.705 1.00 72.25 92 PRO A CA 1
ATOM 739 C C . PRO A 1 92 ? -8.286 17.900 9.667 1.00 72.25 92 PRO A C 1
ATOM 741 O O . PRO A 1 92 ? -7.609 17.595 8.689 1.00 72.25 92 PRO A O 1
ATOM 744 N N . ALA A 1 93 ? -7.760 18.493 10.743 1.00 74.62 93 ALA A N 1
ATOM 745 C CA . ALA A 1 93 ? -6.347 18.831 10.866 1.00 74.62 93 ALA A CA 1
ATOM 746 C C . ALA A 1 93 ? -5.444 17.586 10.816 1.00 74.62 93 ALA A C 1
ATOM 748 O O . ALA A 1 93 ? -4.365 17.647 10.230 1.00 74.62 93 ALA A O 1
ATOM 749 N N . ASP A 1 94 ? -5.902 16.450 11.351 1.00 75.81 94 ASP A N 1
ATOM 750 C CA . ASP A 1 94 ? -5.137 15.200 11.333 1.00 75.81 94 ASP A CA 1
ATOM 751 C C . ASP A 1 94 ? -5.038 14.637 9.914 1.00 75.81 94 ASP A C 1
ATOM 753 O O . ASP A 1 94 ? -3.959 14.231 9.489 1.00 75.81 94 ASP A O 1
ATOM 757 N N . LEU A 1 95 ? -6.128 14.696 9.139 1.00 70.81 95 LEU A N 1
ATOM 758 C CA . LEU A 1 95 ? -6.134 14.269 7.737 1.00 70.81 95 LEU A CA 1
ATOM 759 C C . LEU A 1 95 ? -5.167 15.107 6.892 1.00 70.81 95 LEU A C 1
ATOM 761 O O . LEU A 1 95 ? -4.456 14.577 6.039 1.00 70.8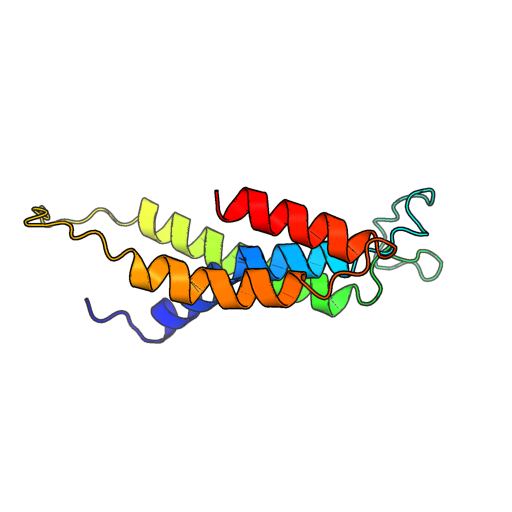1 95 LEU A O 1
ATOM 765 N N . MET A 1 96 ? -5.111 16.415 7.142 1.00 74.06 96 MET A N 1
ATOM 766 C CA . MET A 1 96 ? -4.244 17.333 6.406 1.00 74.06 96 MET A CA 1
ATOM 767 C C . MET A 1 96 ? -2.771 17.142 6.791 1.00 74.06 96 MET A C 1
ATOM 769 O O . MET A 1 96 ? -1.919 17.021 5.915 1.00 74.06 96 MET A O 1
ATOM 773 N N . ASN A 1 97 ? -2.471 16.994 8.084 1.00 74.19 97 ASN A N 1
ATOM 774 C CA . ASN A 1 97 ? -1.117 16.690 8.557 1.00 74.19 97 ASN A CA 1
ATOM 775 C C . ASN A 1 97 ? -0.614 15.318 8.086 1.00 74.19 97 ASN A C 1
ATOM 777 O O . ASN A 1 97 ? 0.587 15.154 7.879 1.00 74.19 97 ASN A O 1
ATOM 781 N N . TYR A 1 98 ? -1.511 14.347 7.890 1.00 72.69 98 TYR A N 1
ATOM 782 C CA . TYR A 1 98 ? -1.149 13.045 7.334 1.00 72.69 98 TYR A CA 1
ATOM 783 C C . TYR A 1 98 ? -0.992 13.064 5.817 1.00 72.69 98 TYR A C 1
ATOM 785 O O . TYR A 1 98 ? -0.074 12.427 5.319 1.00 72.69 98 TYR A O 1
ATOM 793 N N . SER A 1 99 ? -1.850 13.763 5.073 1.00 72.38 99 SER A N 1
ATOM 794 C CA . SER A 1 99 ? -1.845 13.728 3.601 1.00 72.38 99 SER A CA 1
ATOM 795 C C . SER A 1 99 ? -0.813 14.667 2.970 1.00 72.38 99 SER A C 1
ATOM 797 O O . SER A 1 99 ? -0.192 14.296 1.973 1.00 72.38 99 SER A O 1
ATOM 799 N N . LEU A 1 100 ? -0.570 15.848 3.554 1.00 76.88 100 LEU A N 1
ATOM 800 C CA . LEU A 1 100 ? 0.327 16.858 2.981 1.00 76.88 100 LEU A CA 1
ATOM 801 C C . LEU A 1 100 ? 1.761 16.353 2.736 1.00 76.88 100 LEU A C 1
ATOM 803 O O . LEU A 1 100 ? 2.256 16.573 1.631 1.00 76.88 100 LEU A O 1
ATOM 807 N N . PRO A 1 101 ? 2.435 15.646 3.668 1.00 74.75 101 PRO A N 1
ATOM 808 C CA . PRO A 1 101 ? 3.782 15.130 3.416 1.00 74.75 101 PRO A CA 1
ATOM 809 C C . PRO A 1 101 ? 3.847 14.165 2.225 1.00 74.75 101 PRO A C 1
ATOM 811 O O . PRO A 1 101 ? 4.838 14.158 1.495 1.00 74.75 101 PRO A O 1
ATOM 814 N N . TYR A 1 102 ? 2.788 13.380 1.995 1.00 73.12 102 TYR A N 1
ATOM 815 C CA . TYR A 1 102 ? 2.713 12.489 0.838 1.00 73.12 102 TYR A CA 1
ATOM 816 C C . TYR A 1 102 ? 2.447 13.263 -0.452 1.00 73.12 102 TYR A C 1
ATOM 818 O O . TYR A 1 102 ? 3.109 13.019 -1.450 1.00 73.12 102 TYR A O 1
ATOM 826 N N . VAL A 1 103 ? 1.548 14.249 -0.446 1.00 74.00 103 VAL A N 1
ATOM 827 C CA . VAL A 1 103 ? 1.331 15.104 -1.627 1.00 74.00 103 VAL A CA 1
ATOM 828 C C . VAL A 1 103 ? 2.620 15.845 -2.009 1.00 74.00 103 VAL A C 1
ATOM 830 O O . VAL A 1 103 ? 2.973 15.904 -3.185 1.00 74.00 103 VAL A O 1
ATOM 833 N N . VAL A 1 104 ? 3.369 16.350 -1.024 1.00 73.19 104 VAL A N 1
ATOM 834 C CA . VAL A 1 104 ? 4.651 17.038 -1.245 1.00 73.19 104 VAL A CA 1
ATOM 835 C C . VAL A 1 104 ? 5.719 16.092 -1.800 1.00 73.19 104 VAL A C 1
ATOM 837 O O . VAL A 1 104 ? 6.467 16.493 -2.691 1.00 73.19 104 VAL A O 1
ATOM 840 N N . SER A 1 105 ? 5.777 14.833 -1.353 1.00 71.06 105 SER A N 1
ATOM 841 C CA . SER A 1 105 ? 6.719 13.859 -1.926 1.00 71.06 105 SER A CA 1
ATOM 842 C C . SER A 1 105 ? 6.437 13.566 -3.407 1.00 71.06 105 SER A C 1
ATOM 844 O O . SER A 1 105 ? 7.356 13.217 -4.151 1.00 71.06 105 SER A O 1
ATOM 846 N N . PHE A 1 106 ? 5.204 13.809 -3.860 1.00 68.00 106 PHE A N 1
ATOM 847 C CA . PHE A 1 106 ? 4.797 13.708 -5.258 1.00 68.00 106 PHE A CA 1
ATOM 848 C C . PHE A 1 106 ? 4.897 15.023 -6.058 1.00 68.00 106 PHE A C 1
ATOM 850 O O . PHE A 1 106 ? 4.857 14.991 -7.284 1.00 68.00 106 PHE A O 1
ATOM 857 N N . MET A 1 107 ? 5.110 16.184 -5.430 1.00 66.19 107 MET A N 1
ATOM 858 C CA . MET A 1 107 ? 5.355 17.439 -6.167 1.00 66.19 107 MET A CA 1
ATOM 859 C C . MET A 1 107 ? 6.705 17.455 -6.900 1.00 66.19 107 MET A C 1
ATOM 861 O O . MET A 1 107 ? 6.870 18.188 -7.869 1.00 66.19 107 MET A O 1
ATOM 865 N N . SER A 1 108 ? 7.658 16.619 -6.478 1.00 64.69 108 SER A N 1
ATOM 866 C CA . SER A 1 108 ? 8.933 16.410 -7.177 1.00 64.69 108 SER A CA 1
ATOM 867 C C . SER A 1 108 ? 8.846 15.349 -8.293 1.00 64.69 108 SER A C 1
ATOM 869 O O . SER A 1 108 ? 9.884 14.864 -8.757 1.00 64.69 108 SER A O 1
ATOM 871 N N . ILE A 1 109 ? 7.643 14.922 -8.700 1.00 65.25 109 ILE A N 1
ATOM 872 C CA . ILE A 1 109 ? 7.492 13.956 -9.793 1.00 65.25 109 ILE A CA 1
ATOM 873 C C . ILE A 1 109 ? 7.929 14.600 -11.104 1.00 65.25 109 ILE A C 1
ATOM 875 O O . ILE A 1 109 ? 7.358 15.584 -11.564 1.00 65.25 109 ILE A O 1
ATOM 879 N N . ASP A 1 110 ? 8.916 13.972 -11.729 1.00 69.19 110 ASP A N 1
ATOM 880 C CA . ASP A 1 110 ? 9.194 14.165 -13.140 1.00 69.19 110 ASP A CA 1
ATOM 881 C C . ASP A 1 110 ? 8.193 13.319 -13.942 1.00 69.19 110 ASP A C 1
ATOM 883 O O . ASP A 1 110 ? 8.146 12.096 -13.783 1.00 69.19 110 ASP A O 1
ATOM 887 N N . TYR A 1 111 ? 7.372 13.962 -14.776 1.00 66.62 111 TYR A N 1
ATOM 888 C CA . TYR A 1 111 ? 6.366 13.293 -15.613 1.00 66.62 111 TYR A CA 1
ATOM 889 C C . TYR A 1 111 ? 6.983 12.334 -16.639 1.00 66.62 111 TYR A C 1
ATOM 891 O O . TYR A 1 111 ? 6.268 11.510 -17.209 1.00 66.62 111 TYR A O 1
ATOM 899 N N . GLN A 1 112 ? 8.296 12.418 -16.875 1.00 69.50 112 GLN A N 1
ATOM 900 C CA . GLN A 1 112 ? 9.013 11.476 -17.731 1.00 69.50 112 GLN A CA 1
ATOM 901 C C . GLN A 1 112 ? 9.192 10.094 -17.077 1.00 69.50 112 GLN A C 1
ATOM 903 O O . GLN A 1 112 ? 9.389 9.107 -17.786 1.00 69.50 112 GLN A O 1
ATOM 908 N N . ASP A 1 113 ? 9.083 9.987 -15.747 1.00 78.31 113 ASP A N 1
ATOM 909 C CA . ASP A 1 113 ? 9.203 8.719 -15.022 1.00 78.31 113 ASP A CA 1
ATOM 910 C C . ASP A 1 113 ? 7.824 8.068 -14.817 1.00 78.31 113 ASP A C 1
ATOM 912 O O . ASP A 1 113 ? 7.074 8.382 -13.885 1.00 78.31 113 ASP A O 1
ATOM 916 N N . THR A 1 114 ? 7.489 7.121 -15.697 1.00 80.94 114 THR A N 1
ATOM 917 C CA . THR A 1 114 ? 6.212 6.389 -15.685 1.00 80.94 114 THR A CA 1
ATOM 918 C C . THR A 1 114 ? 5.933 5.701 -14.344 1.00 80.94 114 THR A C 1
ATOM 920 O O . THR A 1 114 ? 4.777 5.625 -13.921 1.00 80.94 114 THR A O 1
ATOM 923 N N . GLY A 1 115 ? 6.972 5.250 -13.630 1.00 80.81 115 GLY A N 1
ATOM 924 C CA . GLY A 1 115 ? 6.803 4.595 -12.333 1.00 80.81 115 GLY A CA 1
ATOM 925 C C . GLY A 1 115 ? 6.323 5.549 -11.251 1.00 80.81 115 GLY A C 1
ATOM 926 O O . GLY A 1 115 ? 5.417 5.214 -10.482 1.00 80.81 115 GLY A O 1
ATOM 927 N N . LYS A 1 116 ? 6.867 6.767 -11.223 1.00 80.25 116 LYS A N 1
ATOM 928 C CA . LYS A 1 116 ? 6.423 7.815 -10.296 1.00 80.25 116 LYS A CA 1
ATOM 929 C C . LYS A 1 116 ? 4.995 8.264 -10.590 1.00 80.25 116 LYS A C 1
ATOM 931 O O . LYS A 1 116 ? 4.215 8.439 -9.655 1.00 80.25 116 LYS A O 1
ATOM 936 N N . PHE A 1 117 ? 4.637 8.381 -11.869 1.00 83.88 117 PHE A N 1
ATOM 937 C CA . PHE A 1 117 ? 3.281 8.735 -12.287 1.00 83.88 117 PHE A CA 1
ATOM 938 C C . PHE A 1 117 ? 2.240 7.692 -11.845 1.00 83.88 117 PHE A C 1
ATOM 940 O O . PHE A 1 117 ? 1.213 8.043 -11.267 1.00 83.88 117 PHE A O 1
ATOM 947 N N . ILE A 1 118 ? 2.518 6.399 -12.035 1.00 85.62 118 ILE A N 1
ATOM 948 C CA . ILE A 1 118 ? 1.610 5.330 -11.586 1.00 85.62 118 ILE A CA 1
ATO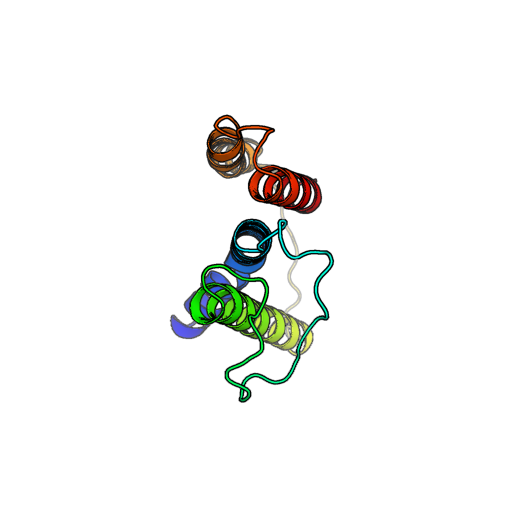M 949 C C . ILE A 1 118 ? 1.534 5.272 -10.058 1.00 85.62 118 ILE A C 1
ATOM 951 O O . ILE A 1 118 ? 0.444 5.126 -9.505 1.00 85.62 118 ILE A O 1
ATOM 955 N N . GLY A 1 119 ? 2.661 5.452 -9.364 1.00 84.69 119 GLY A N 1
ATOM 956 C CA . GLY A 1 119 ? 2.675 5.560 -7.904 1.00 84.69 119 GLY A CA 1
ATOM 957 C C . GLY A 1 119 ? 1.774 6.689 -7.384 1.00 84.69 119 GLY A C 1
ATOM 958 O O . GLY A 1 119 ? 1.065 6.501 -6.398 1.00 84.69 119 GLY A O 1
ATOM 959 N N . PHE A 1 120 ? 1.744 7.827 -8.079 1.00 83.25 120 PHE A N 1
ATOM 960 C CA . PHE A 1 120 ? 0.855 8.943 -7.761 1.00 83.25 120 PHE A CA 1
ATOM 961 C C . PHE A 1 120 ? -0.626 8.616 -7.979 1.00 83.25 120 PHE A C 1
ATOM 963 O O . PHE A 1 120 ? -1.453 8.936 -7.127 1.00 83.25 120 PHE A O 1
ATOM 970 N N . LEU A 1 121 ? -0.973 7.929 -9.071 1.00 86.00 121 LEU A N 1
ATOM 971 C CA . LEU A 1 121 ? -2.353 7.490 -9.308 1.00 86.00 121 LEU A CA 1
ATOM 972 C C . LEU A 1 121 ? -2.842 6.526 -8.221 1.00 86.00 121 LEU A C 1
ATOM 974 O O . LEU A 1 121 ? -3.961 6.674 -7.734 1.00 86.00 121 LEU A O 1
ATOM 978 N N . ILE A 1 122 ? -1.996 5.577 -7.807 1.00 87.50 122 ILE A N 1
ATOM 979 C CA . ILE A 1 122 ? -2.306 4.654 -6.704 1.00 87.50 122 ILE A CA 1
ATOM 980 C C . ILE A 1 122 ? -2.519 5.430 -5.402 1.00 87.50 122 ILE A C 1
ATOM 982 O O . ILE A 1 122 ? -3.463 5.144 -4.670 1.00 87.50 122 ILE A O 1
ATOM 986 N N . PHE A 1 123 ? -1.670 6.420 -5.119 1.00 84.38 123 PHE A N 1
ATOM 987 C CA . PHE A 1 123 ? -1.824 7.269 -3.941 1.00 84.38 123 PHE A CA 1
ATOM 988 C C . PHE A 1 123 ? -3.162 8.020 -3.937 1.00 84.38 123 PHE A C 1
ATOM 990 O O . PHE A 1 123 ? -3.882 7.971 -2.940 1.00 84.38 123 PHE A O 1
ATOM 997 N N . LEU A 1 124 ? -3.518 8.670 -5.050 1.00 83.19 124 LEU A N 1
ATOM 998 C CA . LEU A 1 124 ? -4.792 9.381 -5.172 1.00 83.19 124 LEU A CA 1
ATOM 999 C C . LEU A 1 124 ? -5.988 8.440 -4.992 1.00 83.19 124 LEU A C 1
ATOM 1001 O O . LEU A 1 124 ? -6.900 8.772 -4.244 1.00 83.19 124 LEU A O 1
ATOM 1005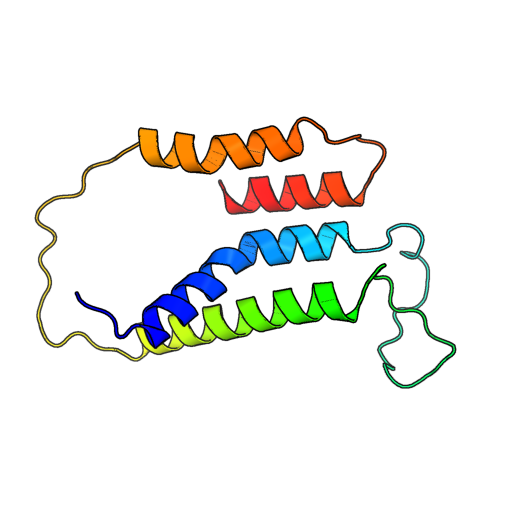 N N . ALA A 1 125 ? -5.960 7.264 -5.623 1.00 86.19 125 ALA A N 1
ATOM 1006 C CA . ALA A 1 125 ? -7.035 6.277 -5.529 1.00 86.19 125 ALA A CA 1
ATOM 1007 C C . ALA A 1 125 ? -7.187 5.650 -4.132 1.00 86.19 125 ALA A C 1
ATOM 1009 O O . ALA A 1 125 ? -8.229 5.080 -3.836 1.00 86.19 125 ALA A O 1
ATOM 1010 N N . TRP A 1 126 ? -6.148 5.693 -3.292 1.00 83.69 126 TRP A N 1
ATOM 1011 C CA . TRP A 1 126 ? -6.220 5.181 -1.919 1.00 83.69 126 TRP A CA 1
ATOM 1012 C C . TRP A 1 126 ? -6.702 6.239 -0.923 1.00 83.69 126 TRP A C 1
ATOM 1014 O O . TRP A 1 126 ? -7.306 5.911 0.097 1.00 83.69 126 TRP A O 1
ATOM 1024 N N . MET A 1 127 ? -6.364 7.504 -1.175 1.00 76.00 127 MET A N 1
ATOM 1025 C CA . MET A 1 127 ? -6.681 8.617 -0.282 1.00 76.00 127 MET A CA 1
ATOM 1026 C C . MET A 1 127 ? -8.131 9.102 -0.428 1.00 76.00 127 MET A C 1
ATOM 1028 O O . MET A 1 127 ? -8.696 9.573 0.561 1.00 76.00 127 MET A O 1
ATOM 1032 N N . PHE A 1 128 ? -8.696 9.014 -1.637 1.00 75.12 128 PHE A N 1
ATOM 1033 C CA . PHE 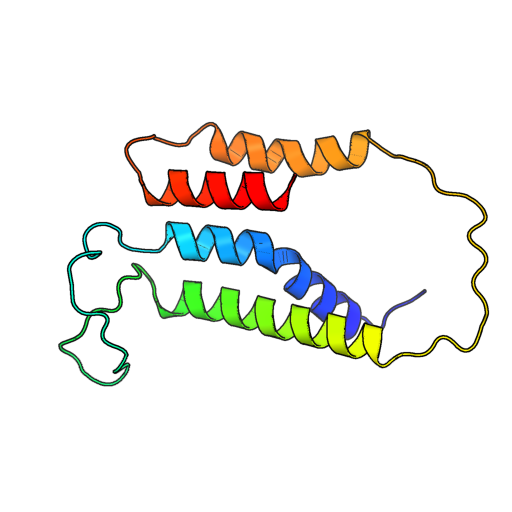A 1 128 ? -10.066 9.416 -1.978 1.00 75.12 128 PHE A CA 1
ATOM 1034 C C . PHE A 1 128 ? -10.979 8.204 -2.153 1.00 75.12 128 PHE A C 1
ATOM 1036 O O . PHE A 1 128 ? -12.134 8.284 -1.676 1.00 75.12 128 PHE A O 1
#

Radius of gyration: 19.19 Å; chains: 1;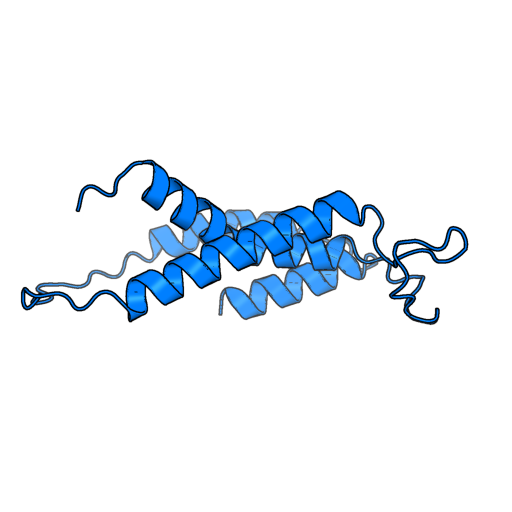 bounding box: 41×39×50 Å

Secondary structure (DSSP, 8-state):
----HHHHHHHHHHHTHHHHHHHHHHTB-GGGTTS-----TT-TT---SBSSHHHHHHHHHHHHHHHHHHHHHHHH---SS----------HHHHHHHHHHHHHHHHT--TT-HHHHHHHHHHHHHH-

pLDDT: mean 78.52, std 10.8, range [51.56, 95.06]

Foldseek 3Di:
DDDDPVLVVLVVLLVCLLVLVLLLLLQFQPVCPPPDQDPPPPDPVDDHRGPDCCVSVVSNVSNVVSNVVNVVVVVPDDDPDDDDDPDDDDDVVVLCVVVVVVVVVLVPDDPVRPSSVVSVVSSVVVSD